Protein AF-A0A3S9MNZ0-F1 (afdb_monomer)

Sequence (68 aa):
MQRLLSDRRVSVMDSIIITRELLGAGLTALGDAKGIVLSSPSRTVERQRHEELVDALLDAVDQDAENG

Secondary structure (DSSP, 8-state):
-HHHHHHTHHHHHHHHHHHHHHHHS-TTHHHHHHHHHHH-TTHHHHHHHHHHHHHHHHHHHHHHHH--

Radius of gyration: 16.49 Å; Cα contacts (8 Å, |Δi|>4): 7; chains: 1; bounding box: 31×29×43 Å

Mean predicted aligned error: 11.49 Å

Organism: NCBI:txid2496836

Solvent-accessible surface area (backbone atoms only — not comparable to full-atom values): 3898 Å² total; per-residue (Å²): 114,71,66,67,49,58,78,35,41,64,63,52,50,51,52,51,50,52,52,52,50,25,62,70,71,35,96,53,45,47,58,52,53,49,50,53,59,72,68,37,77,76,40,57,60,58,47,53,55,48,50,58,53,48,52,56,48,51,56,50,53,53,53,54,66,76,74,110

Structure (mmCIF, N/CA/C/O backbone):
data_AF-A0A3S9MNZ0-F1
#
_entry.id   AF-A0A3S9MNZ0-F1
#
loop_
_atom_site.group_PDB
_atom_site.id
_atom_site.type_symbol
_atom_site.label_atom_id
_atom_site.label_alt_id
_atom_site.label_comp_id
_atom_site.label_asym_id
_atom_site.label_entity_id
_atom_site.label_seq_id
_atom_site.pdbx_PDB_ins_code
_atom_site.Cartn_x
_atom_site.Cartn_y
_atom_site.Cartn_z
_atom_site.occupancy
_atom_site.B_iso_or_equiv
_atom_site.auth_seq_id
_atom_site.auth_comp_id
_atom_site.auth_asym_id
_atom_site.auth_atom_id
_atom_site.pdbx_PDB_model_num
ATOM 1 N N . MET A 1 1 ? -12.582 -17.489 7.172 1.00 46.84 1 MET A N 1
ATOM 2 C CA . MET A 1 1 ? -11.351 -17.106 6.436 1.00 46.84 1 MET A CA 1
ATOM 3 C C . MET A 1 1 ? -11.216 -17.781 5.060 1.00 46.84 1 MET A C 1
ATOM 5 O O . MET A 1 1 ? -11.004 -17.078 4.082 1.00 46.84 1 MET A O 1
ATOM 9 N N . GLN A 1 2 ? -11.407 -19.104 4.926 1.00 49.72 2 GLN A N 1
ATOM 10 C CA . GLN A 1 2 ? -11.211 -19.824 3.646 1.00 49.72 2 GLN A CA 1
ATOM 11 C C . GLN A 1 2 ? -12.126 -19.394 2.474 1.00 49.72 2 GLN A C 1
ATOM 13 O O . GLN A 1 2 ? -11.679 -19.421 1.329 1.00 49.72 2 GLN A O 1
ATOM 18 N N . ARG A 1 3 ? -13.369 -18.948 2.724 1.00 55.06 3 ARG A N 1
ATOM 19 C CA . ARG A 1 3 ? -14.262 -18.401 1.673 1.00 55.06 3 ARG A CA 1
ATOM 20 C C . ARG A 1 3 ? -13.776 -17.060 1.116 1.00 55.06 3 ARG A C 1
ATOM 22 O O . ARG A 1 3 ? -13.652 -16.924 -0.091 1.00 55.06 3 ARG A O 1
ATOM 29 N N . LEU A 1 4 ? -13.384 -16.131 1.992 1.00 53.03 4 LEU A N 1
ATOM 30 C CA . LEU A 1 4 ? -12.832 -14.821 1.616 1.00 53.03 4 LEU A CA 1
ATOM 31 C C . LEU A 1 4 ? -11.567 -14.953 0.754 1.00 53.03 4 LEU A C 1
ATOM 33 O O . LEU A 1 4 ? -11.365 -14.193 -0.187 1.00 53.03 4 LEU A O 1
ATOM 37 N N . LEU A 1 5 ? -10.723 -15.937 1.077 1.00 51.16 5 LEU A N 1
ATOM 38 C CA . LEU A 1 5 ? -9.528 -16.256 0.300 1.00 51.16 5 LEU A CA 1
ATOM 39 C C . LEU A 1 5 ? -9.865 -16.929 -1.033 1.00 51.16 5 LEU A C 1
ATOM 41 O O . LEU A 1 5 ? -9.143 -16.713 -1.995 1.00 51.16 5 LEU A O 1
ATOM 45 N N . SER A 1 6 ? -10.945 -17.716 -1.107 1.00 57.88 6 SER A N 1
ATOM 46 C CA . SER A 1 6 ? -11.383 -18.386 -2.341 1.00 57.88 6 SER A CA 1
ATOM 47 C C . SER A 1 6 ? -11.957 -17.402 -3.360 1.00 57.88 6 SER A C 1
ATOM 49 O O . SER A 1 6 ? -11.581 -17.479 -4.524 1.00 57.88 6 SER A O 1
ATOM 51 N N . ASP A 1 7 ? -12.752 -16.424 -2.925 1.00 60.31 7 ASP A N 1
ATOM 52 C CA . ASP A 1 7 ? -13.264 -15.364 -3.811 1.00 60.31 7 ASP A CA 1
ATOM 53 C C . ASP A 1 7 ? -12.148 -14.416 -4.274 1.00 60.31 7 ASP A C 1
ATOM 55 O O . ASP A 1 7 ? -12.172 -13.891 -5.385 1.00 60.31 7 ASP A O 1
ATOM 59 N N . ARG A 1 8 ? -11.112 -14.238 -3.445 1.00 55.19 8 ARG A N 1
ATOM 60 C CA . ARG A 1 8 ? -9.908 -13.466 -3.783 1.00 55.19 8 ARG A CA 1
ATOM 61 C C . ARG A 1 8 ? -8.810 -14.290 -4.452 1.00 55.19 8 ARG A C 1
ATOM 63 O O . ARG A 1 8 ? -7.797 -13.700 -4.799 1.00 55.19 8 ARG A O 1
ATOM 70 N N . ARG A 1 9 ? -8.964 -15.607 -4.666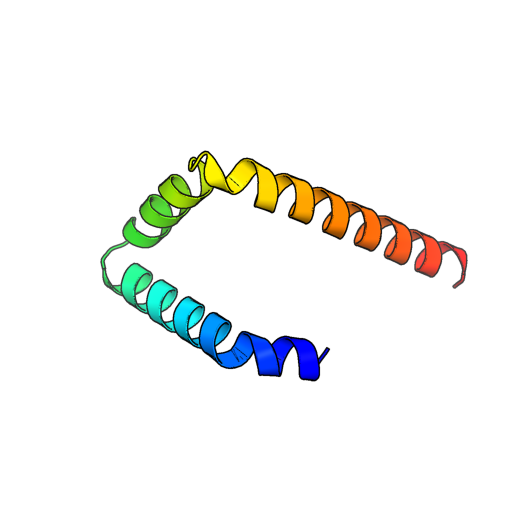 1.00 55.56 9 ARG A N 1
ATOM 71 C CA . ARG A 1 9 ? -7.876 -16.481 -5.167 1.00 55.56 9 ARG A CA 1
ATOM 72 C C . ARG A 1 9 ? -7.266 -15.975 -6.465 1.00 55.56 9 ARG A C 1
ATOM 74 O O . ARG A 1 9 ? -6.050 -16.006 -6.586 1.00 55.56 9 ARG A O 1
ATOM 81 N N . VAL A 1 10 ? -8.089 -15.503 -7.399 1.00 57.19 10 VAL A N 1
ATOM 82 C CA . VAL A 1 10 ? -7.607 -14.937 -8.669 1.00 57.19 10 VAL A CA 1
ATOM 83 C C . VA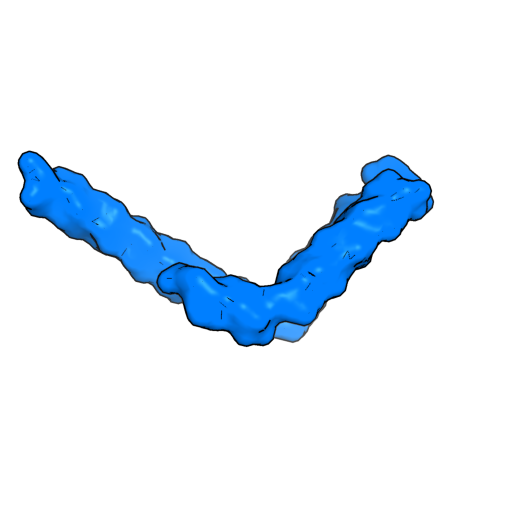L A 1 10 ? -6.762 -13.690 -8.389 1.00 57.19 10 VAL A C 1
ATOM 85 O O . VAL A 1 10 ? -5.588 -13.662 -8.728 1.00 57.19 10 VAL A O 1
ATOM 88 N N . SER A 1 11 ? -7.289 -12.750 -7.599 1.00 67.69 11 SER A N 1
ATOM 89 C CA . SER A 1 11 ? -6.578 -11.527 -7.192 1.00 67.69 11 SER A CA 1
ATOM 90 C C . SER A 1 11 ? -5.293 -11.789 -6.384 1.00 67.69 11 SER A C 1
ATOM 92 O O . SER A 1 11 ? -4.306 -11.068 -6.541 1.00 67.69 11 SER A O 1
ATOM 94 N N . VAL A 1 12 ? -5.268 -12.822 -5.536 1.00 72.31 12 VAL A N 1
ATOM 95 C CA . VAL A 1 12 ? -4.082 -13.217 -4.760 1.00 72.31 12 VAL A CA 1
ATOM 96 C C . VAL A 1 12 ? -3.026 -13.841 -5.670 1.00 72.31 12 VAL A C 1
ATOM 98 O O . VAL A 1 12 ? -1.851 -13.506 -5.539 1.00 72.31 12 VAL A O 1
ATOM 101 N N . MET A 1 13 ? -3.422 -14.709 -6.605 1.00 75.38 13 MET A N 1
ATOM 102 C CA . MET A 1 13 ? -2.492 -15.307 -7.570 1.00 75.38 13 MET A CA 1
ATOM 103 C C . MET A 1 13 ? -1.896 -14.243 -8.492 1.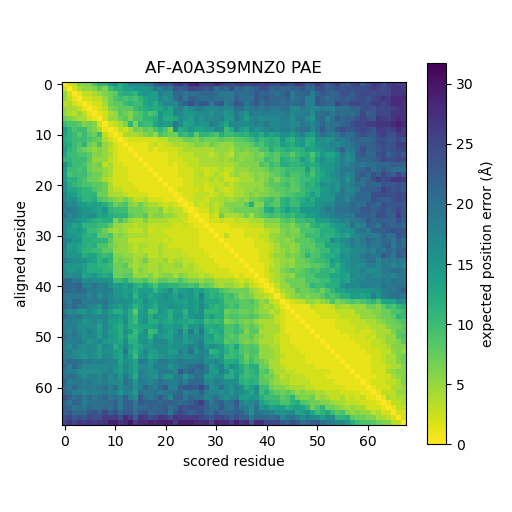00 75.38 13 MET A C 1
ATOM 105 O O . MET A 1 13 ? -0.680 -14.228 -8.668 1.00 75.38 13 MET A O 1
ATOM 109 N N . ASP A 1 14 ? -2.708 -13.303 -8.976 1.00 74.88 14 ASP A N 1
ATOM 110 C CA . ASP A 1 14 ? -2.235 -12.168 -9.773 1.00 74.88 14 ASP A CA 1
ATOM 111 C C . ASP A 1 14 ? -1.231 -11.320 -8.980 1.00 74.88 14 ASP A C 1
ATOM 113 O O . ASP A 1 14 ? -0.158 -10.991 -9.479 1.00 74.88 14 ASP A O 1
ATOM 117 N N . SER A 1 15 ? -1.514 -11.050 -7.701 1.00 77.44 15 SER A N 1
ATOM 118 C CA . SER A 1 15 ? -0.598 -10.307 -6.822 1.00 77.44 15 SER A CA 1
ATOM 119 C C . SER A 1 15 ? 0.742 -11.028 -6.625 1.00 77.44 15 SER A C 1
ATOM 121 O O . SER A 1 15 ? 1.797 -10.388 -6.598 1.00 77.44 15 SER A O 1
ATOM 123 N N . ILE A 1 16 ? 0.725 -12.362 -6.510 1.00 79.50 16 ILE A N 1
ATOM 124 C CA . ILE A 1 16 ? 1.936 -13.190 -6.394 1.00 79.50 16 ILE A CA 1
ATOM 125 C C . ILE A 1 16 ? 2.735 -13.166 -7.702 1.00 79.50 16 ILE A C 1
ATOM 127 O O . ILE A 1 16 ? 3.956 -12.999 -7.660 1.00 79.50 16 ILE A O 1
ATOM 131 N N . ILE A 1 17 ? 2.064 -13.313 -8.848 1.00 82.44 17 ILE A N 1
ATOM 132 C CA . ILE A 1 17 ? 2.696 -13.290 -10.175 1.00 82.44 17 ILE A CA 1
ATOM 133 C C . ILE A 1 17 ? 3.350 -11.927 -10.415 1.00 82.44 17 ILE A C 1
ATOM 135 O O . ILE A 1 17 ? 4.552 -11.880 -10.666 1.00 82.44 17 ILE A O 1
ATOM 139 N N . ILE A 1 18 ? 2.611 -10.833 -10.211 1.00 82.12 18 ILE A N 1
ATOM 140 C CA . ILE A 1 18 ? 3.112 -9.459 -10.371 1.00 82.12 18 ILE A CA 1
ATOM 141 C C . ILE A 1 18 ? 4.314 -9.208 -9.454 1.00 82.12 18 ILE A C 1
ATOM 143 O O . ILE A 1 18 ? 5.333 -8.676 -9.886 1.00 82.12 18 ILE A O 1
ATOM 147 N N . THR A 1 19 ? 4.242 -9.630 -8.188 1.00 82.25 19 THR A N 1
ATOM 148 C CA . THR A 1 19 ? 5.366 -9.456 -7.252 1.00 82.25 19 THR A CA 1
ATOM 149 C C . THR A 1 19 ? 6.599 -10.235 -7.714 1.00 82.25 19 THR A C 1
ATOM 151 O O . THR A 1 19 ? 7.714 -9.723 -7.634 1.00 82.25 19 THR A O 1
ATOM 154 N N . ARG A 1 20 ? 6.423 -11.456 -8.233 1.00 83.94 20 ARG A N 1
ATOM 155 C CA . ARG A 1 20 ? 7.524 -12.279 -8.752 1.00 83.94 20 ARG A CA 1
ATOM 156 C C . ARG A 1 20 ? 8.152 -11.679 -10.007 1.00 83.94 20 ARG A C 1
ATOM 158 O O . ARG A 1 20 ? 9.374 -11.695 -10.127 1.00 83.94 20 ARG A O 1
ATOM 165 N N . GLU A 1 21 ? 7.339 -11.152 -10.914 1.00 87.31 21 GLU A N 1
ATOM 166 C CA . GLU A 1 21 ? 7.811 -10.443 -12.106 1.00 87.31 21 GLU A CA 1
ATOM 167 C C . GLU A 1 21 ? 8.613 -9.200 -11.717 1.00 87.31 21 GLU A C 1
ATOM 169 O O . GLU A 1 21 ? 9.728 -9.020 -12.199 1.00 87.31 21 GLU A O 1
ATOM 174 N N . LEU A 1 22 ? 8.113 -8.403 -10.769 1.00 86.81 22 LEU A N 1
ATOM 175 C CA . LEU A 1 22 ? 8.811 -7.217 -10.267 1.00 86.81 22 LEU A CA 1
ATOM 176 C C . LEU A 1 22 ? 10.120 -7.559 -9.547 1.00 86.81 22 LEU A C 1
ATOM 178 O O . LEU A 1 22 ? 11.105 -6.845 -9.709 1.00 86.81 22 LEU A O 1
ATOM 182 N N . LEU A 1 23 ? 10.168 -8.662 -8.795 1.00 87.62 23 LEU A N 1
ATOM 183 C CA . LEU A 1 23 ? 11.412 -9.156 -8.193 1.00 87.62 23 LEU A CA 1
ATOM 184 C C . LEU A 1 23 ? 12.431 -9.612 -9.251 1.00 87.62 23 LEU A C 1
ATOM 186 O O . LEU A 1 23 ? 13.634 -9.484 -9.032 1.00 87.62 23 LEU A O 1
ATOM 190 N N . GLY A 1 24 ? 11.964 -10.133 -10.390 1.00 86.50 24 GLY A N 1
ATOM 191 C CA . GLY A 1 24 ? 12.810 -10.517 -11.524 1.00 86.50 24 GLY A CA 1
ATOM 192 C C . GLY A 1 24 ? 13.217 -9.353 -12.436 1.00 86.50 24 GLY A C 1
ATOM 193 O O . GLY A 1 24 ? 14.222 -9.457 -13.134 1.00 86.50 24 GLY A O 1
ATOM 194 N N . ALA A 1 25 ? 12.470 -8.246 -12.423 1.00 85.44 25 ALA A N 1
ATOM 195 C CA . ALA A 1 25 ? 12.673 -7.087 -13.296 1.00 85.44 25 ALA A CA 1
ATOM 196 C C . ALA A 1 25 ? 13.813 -6.151 -12.848 1.00 85.44 25 ALA A C 1
ATOM 198 O O . ALA A 1 25 ? 14.226 -5.277 -13.609 1.00 85.44 25 ALA A O 1
ATOM 199 N N . GLY A 1 26 ? 14.334 -6.323 -11.631 1.00 86.81 26 GLY A N 1
ATOM 200 C CA . GLY A 1 26 ? 15.462 -5.554 -11.104 1.00 86.81 26 GLY A CA 1
ATOM 201 C C . GLY A 1 26 ? 15.313 -5.237 -9.619 1.00 86.81 26 GLY A C 1
ATOM 202 O O . GLY A 1 26 ? 14.210 -5.228 -9.078 1.00 86.81 26 GLY A O 1
ATOM 203 N N . LEU A 1 27 ? 16.434 -4.943 -8.952 1.00 85.38 27 LEU A N 1
ATOM 204 C CA . LEU A 1 27 ? 16.489 -4.759 -7.493 1.00 85.38 27 LEU A CA 1
ATOM 205 C C . LEU A 1 27 ? 15.557 -3.654 -6.965 1.00 85.38 27 LEU A C 1
ATOM 207 O O . LEU A 1 27 ? 15.109 -3.740 -5.824 1.00 85.38 27 LEU A O 1
ATOM 211 N N . THR A 1 28 ? 15.255 -2.633 -7.771 1.00 90.00 28 THR A N 1
ATOM 212 C CA . THR A 1 28 ? 14.395 -1.510 -7.363 1.00 90.00 28 THR A CA 1
ATOM 213 C C . THR A 1 28 ? 12.966 -1.616 -7.874 1.00 90.00 28 THR A C 1
ATOM 215 O O .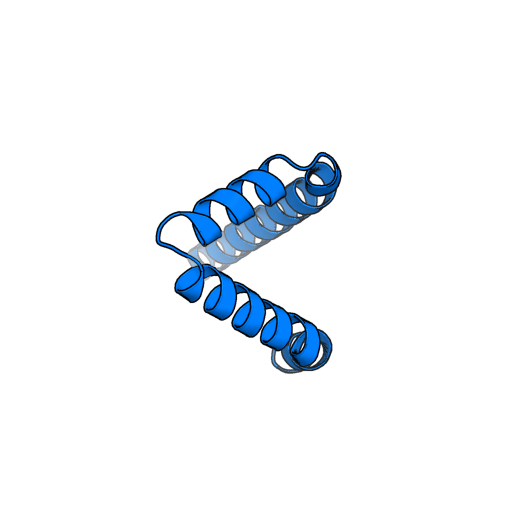 THR A 1 28 ? 12.095 -0.965 -7.311 1.00 90.00 28 THR A O 1
ATOM 218 N N . ALA A 1 29 ? 12.680 -2.464 -8.868 1.00 86.75 29 ALA A N 1
ATOM 219 C CA . ALA A 1 29 ? 11.405 -2.452 -9.589 1.00 86.75 29 ALA A CA 1
ATOM 220 C C . ALA A 1 29 ? 10.192 -2.680 -8.669 1.00 86.75 29 ALA A C 1
ATOM 222 O O . ALA A 1 29 ? 9.177 -1.993 -8.785 1.00 86.75 29 ALA A O 1
ATOM 223 N N . LEU A 1 30 ? 10.313 -3.588 -7.695 1.00 86.50 30 LEU A N 1
ATOM 224 C CA . LEU A 1 30 ? 9.278 -3.782 -6.675 1.00 86.50 30 LEU A CA 1
ATOM 225 C C . LEU A 1 30 ? 9.129 -2.560 -5.750 1.00 86.50 30 LEU A C 1
ATOM 227 O O . LEU A 1 30 ? 8.014 -2.200 -5.373 1.00 86.50 30 LEU A O 1
ATOM 231 N N . GLY A 1 31 ? 10.243 -1.923 -5.382 1.00 86.56 31 GLY A N 1
ATOM 232 C CA . GLY A 1 31 ? 10.255 -0.707 -4.566 1.00 86.56 31 GLY A CA 1
ATOM 233 C C . GLY A 1 31 ? 9.606 0.479 -5.280 1.00 86.56 31 GLY A C 1
ATOM 234 O O . GLY A 1 31 ? 8.774 1.167 -4.689 1.00 86.56 31 GLY A O 1
ATOM 235 N N . ASP A 1 32 ? 9.913 0.655 -6.563 1.00 87.44 32 ASP A N 1
ATOM 236 C CA . ASP A 1 32 ? 9.376 1.715 -7.417 1.00 87.44 32 ASP A CA 1
ATOM 237 C C . ASP A 1 32 ? 7.866 1.526 -7.634 1.00 87.44 32 ASP A C 1
ATOM 239 O O . ASP A 1 32 ? 7.076 2.447 -7.406 1.00 87.44 32 ASP A O 1
ATOM 243 N N . ALA A 1 33 ? 7.435 0.299 -7.954 1.00 84.69 33 ALA A N 1
ATOM 244 C CA . ALA A 1 33 ? 6.018 -0.048 -8.068 1.00 84.69 33 ALA A CA 1
ATOM 245 C C . ALA A 1 33 ? 5.257 0.201 -6.754 1.00 84.69 33 ALA A C 1
ATOM 247 O O . ALA A 1 33 ? 4.177 0.798 -6.751 1.00 84.69 33 ALA A O 1
ATOM 248 N N . LYS A 1 34 ? 5.844 -0.191 -5.614 1.00 83.81 34 LYS A N 1
ATOM 249 C CA . LYS A 1 34 ? 5.292 0.094 -4.283 1.00 83.81 34 LYS A CA 1
ATOM 250 C C . LYS A 1 34 ? 5.164 1.602 -4.042 1.00 83.81 34 LYS A C 1
ATOM 252 O O . LYS A 1 34 ? 4.136 2.031 -3.520 1.00 83.81 34 LYS A O 1
ATOM 257 N N . GLY A 1 35 ? 6.162 2.398 -4.424 1.00 84.00 35 GLY A N 1
ATOM 258 C CA . GLY A 1 35 ? 6.141 3.860 -4.302 1.00 84.00 35 GLY A CA 1
ATOM 259 C C . GLY A 1 35 ? 5.014 4.514 -5.107 1.00 84.00 35 GLY A C 1
ATOM 260 O O . GLY A 1 35 ? 4.300 5.375 -4.588 1.00 84.00 35 GLY A O 1
ATOM 261 N N . ILE A 1 36 ? 4.786 4.053 -6.339 1.00 82.56 36 ILE A N 1
ATOM 262 C CA . ILE A 1 36 ? 3.695 4.533 -7.203 1.00 82.56 36 ILE A CA 1
ATOM 263 C C . ILE A 1 36 ? 2.331 4.195 -6.590 1.00 82.56 36 ILE A C 1
ATOM 265 O O . ILE A 1 36 ? 1.472 5.064 -6.458 1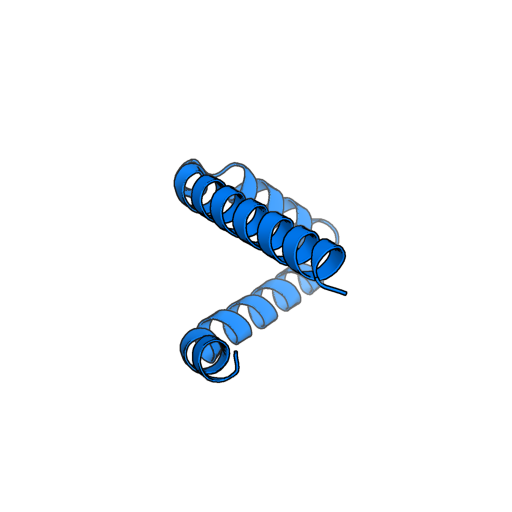.00 82.56 36 ILE A O 1
ATOM 269 N N . VAL A 1 37 ? 2.140 2.954 -6.137 1.00 78.31 37 VAL A N 1
ATOM 270 C CA . VAL A 1 37 ? 0.881 2.535 -5.500 1.00 78.31 37 VAL A CA 1
ATOM 271 C C . VAL A 1 37 ? 0.637 3.293 -4.192 1.00 78.31 37 VAL A C 1
ATOM 273 O O . VAL A 1 37 ? -0.497 3.666 -3.904 1.00 78.31 37 VAL A O 1
ATOM 276 N N . LEU A 1 38 ? 1.680 3.532 -3.389 1.00 77.06 38 LEU A N 1
ATOM 277 C CA . LEU A 1 38 ? 1.602 4.288 -2.130 1.00 77.06 38 LEU A CA 1
ATOM 278 C C . LEU A 1 38 ? 1.267 5.767 -2.324 1.00 77.06 38 LEU A C 1
ATOM 280 O O . LEU A 1 38 ? 0.593 6.335 -1.469 1.00 77.06 38 LEU A O 1
ATOM 284 N N . SER A 1 39 ? 1.732 6.373 -3.415 1.00 78.56 39 SER A N 1
ATOM 285 C CA . SER A 1 39 ? 1.514 7.791 -3.723 1.00 78.56 39 SER A CA 1
ATOM 286 C C . SER A 1 39 ? 0.252 8.061 -4.549 1.00 78.56 39 SER A C 1
ATOM 288 O O . SER A 1 39 ? -0.126 9.220 -4.715 1.00 78.56 39 SER A O 1
ATOM 290 N N . SER A 1 40 ? -0.422 7.016 -5.045 1.00 77.88 40 SER A N 1
ATOM 291 C CA . SER A 1 40 ? -1.633 7.171 -5.850 1.00 77.88 40 SER A CA 1
ATOM 292 C C . SER A 1 40 ? -2.771 7.835 -5.055 1.00 77.88 40 SER A C 1
ATOM 294 O O . SER A 1 40 ? -3.127 7.338 -3.983 1.00 77.88 40 SER A O 1
ATOM 296 N N . PRO A 1 41 ? -3.426 8.884 -5.594 1.00 65.75 41 PRO A N 1
ATOM 297 C CA . PRO A 1 41 ? -4.574 9.539 -4.961 1.00 65.75 41 PRO A CA 1
ATOM 298 C C . PRO A 1 41 ? -5.738 8.589 -4.665 1.00 65.75 41 PRO A C 1
ATOM 300 O O . PRO A 1 41 ? -6.443 8.769 -3.668 1.00 65.75 41 PRO A O 1
ATOM 303 N N . SER A 1 42 ? -5.911 7.556 -5.502 1.00 67.38 42 SER A N 1
ATOM 304 C CA . SER A 1 42 ? -6.937 6.524 -5.319 1.00 67.38 42 SER A CA 1
ATOM 305 C C . SER A 1 42 ? -6.801 5.822 -3.969 1.00 67.38 42 SER A C 1
ATOM 307 O O . SER A 1 42 ? -7.818 5.593 -3.326 1.00 67.38 42 SER A O 1
ATOM 309 N N . ARG A 1 43 ? -5.563 5.656 -3.476 1.00 65.94 43 ARG A N 1
ATOM 310 C CA . ARG A 1 43 ? -5.224 5.000 -2.206 1.00 65.94 43 ARG A CA 1
ATOM 311 C C . ARG A 1 43 ? -5.773 5.706 -0.965 1.00 65.94 43 ARG A C 1
ATOM 313 O O . ARG A 1 43 ? -5.655 5.175 0.131 1.00 65.94 43 ARG A O 1
ATOM 320 N N . THR A 1 44 ? -6.353 6.898 -1.081 1.00 68.50 44 THR A N 1
ATOM 321 C CA . THR A 1 44 ? -6.962 7.576 0.076 1.00 68.50 44 THR A CA 1
ATOM 322 C C . THR A 1 44 ? -8.100 6.736 0.665 1.00 68.50 44 THR A C 1
ATOM 324 O O . THR A 1 44 ? -8.198 6.613 1.883 1.00 68.50 44 THR A O 1
ATOM 327 N N . VAL A 1 45 ? -8.895 6.088 -0.194 1.00 75.25 45 VAL A N 1
ATOM 328 C CA . VAL A 1 45 ? -10.010 5.224 0.221 1.00 75.25 45 VAL A CA 1
ATOM 329 C C . VAL A 1 45 ? -9.497 3.895 0.776 1.00 75.25 45 VAL A C 1
ATOM 331 O O . VAL A 1 45 ? -9.941 3.458 1.836 1.00 75.25 45 VAL A O 1
ATOM 334 N N . GLU A 1 46 ? -8.532 3.252 0.110 1.00 74.25 46 GLU A N 1
ATOM 335 C CA . GLU A 1 46 ? -7.936 2.013 0.623 1.00 74.25 46 GLU A CA 1
ATOM 336 C C . GLU A 1 46 ? -7.148 2.240 1.915 1.00 74.25 46 GLU A C 1
ATOM 338 O O . GLU A 1 46 ? -7.131 1.355 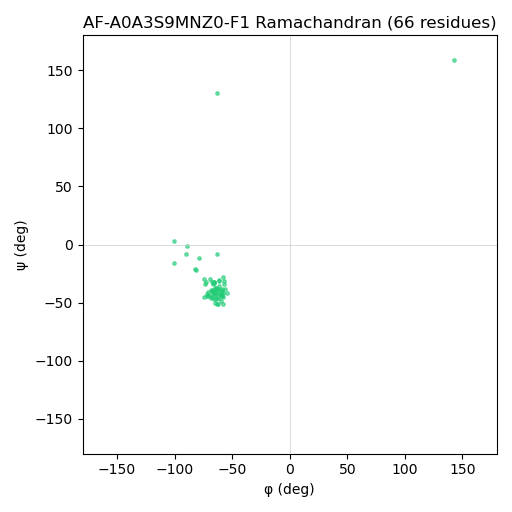2.766 1.00 74.25 46 GLU A O 1
ATOM 343 N N . ARG A 1 47 ? -6.518 3.409 2.085 1.00 74.62 47 ARG A N 1
ATOM 344 C CA . ARG A 1 47 ? -5.843 3.795 3.330 1.00 74.62 47 ARG A CA 1
ATOM 345 C C . ARG A 1 47 ? -6.850 3.941 4.463 1.00 74.62 47 ARG A C 1
ATOM 347 O O . ARG A 1 47 ? -6.649 3.307 5.488 1.00 74.62 47 ARG A O 1
ATOM 354 N N . GLN A 1 48 ? -7.933 4.688 4.256 1.00 80.81 48 GLN A N 1
ATOM 355 C CA . GLN A 1 48 ? -8.977 4.846 5.272 1.00 80.81 48 GLN A CA 1
ATOM 356 C C . GLN A 1 48 ? -9.573 3.490 5.672 1.00 80.81 48 GLN A C 1
ATOM 358 O O . GLN A 1 48 ? -9.681 3.165 6.848 1.00 80.81 48 GLN A O 1
ATOM 363 N N . ARG A 1 49 ? -9.863 2.634 4.688 1.00 79.88 49 ARG A N 1
ATOM 364 C CA . ARG A 1 49 ? -10.362 1.281 4.951 1.00 79.88 49 ARG A CA 1
ATOM 365 C C . ARG A 1 49 ? -9.336 0.392 5.661 1.00 79.88 49 ARG A C 1
ATOM 367 O O . ARG A 1 49 ? -9.714 -0.515 6.395 1.00 79.88 49 ARG A O 1
ATOM 374 N N . HIS A 1 50 ? -8.046 0.592 5.399 1.00 79.81 50 HIS A N 1
ATOM 375 C CA . HIS A 1 50 ? -6.980 -0.117 6.098 1.00 79.81 50 HIS A CA 1
ATOM 376 C C . HIS A 1 50 ? -6.888 0.320 7.561 1.00 79.81 50 HIS A C 1
ATOM 378 O O . HIS A 1 50 ? -6.781 -0.552 8.414 1.00 79.81 50 HIS A O 1
ATOM 384 N N . GLU A 1 51 ? -6.977 1.622 7.838 1.00 83.62 51 GLU A N 1
ATOM 385 C CA . GLU A 1 51 ? -7.006 2.181 9.196 1.00 83.62 51 GLU A CA 1
ATOM 386 C C . GLU A 1 51 ? -8.185 1.598 9.992 1.00 83.62 51 GLU A C 1
ATOM 388 O O . GLU A 1 51 ? -7.961 0.965 11.016 1.00 83.62 51 GLU A O 1
ATOM 393 N N . GLU A 1 52 ? -9.404 1.633 9.440 1.00 86.44 52 GLU A N 1
ATOM 394 C CA . GLU A 1 52 ? -10.600 1.044 10.074 1.00 86.44 52 GLU A CA 1
ATOM 395 C C . GLU A 1 52 ? -10.440 -0.455 10.399 1.00 86.44 52 GLU A C 1
A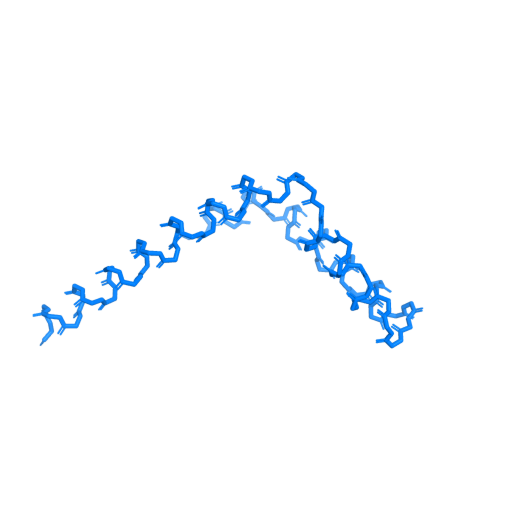TOM 397 O O . GLU A 1 52 ? -10.909 -0.937 11.430 1.00 86.44 52 GLU A O 1
ATOM 402 N N . LEU A 1 53 ? -9.785 -1.218 9.516 1.00 82.69 53 LEU A N 1
ATOM 403 C CA . LEU A 1 53 ? -9.537 -2.648 9.729 1.00 82.69 53 LEU A CA 1
ATOM 404 C C . LEU A 1 53 ? -8.452 -2.915 10.777 1.00 82.69 53 LEU A C 1
ATOM 406 O O . LEU A 1 53 ? -8.522 -3.935 11.461 1.00 82.69 53 LEU A O 1
ATOM 410 N N . VAL A 1 54 ? -7.436 -2.054 10.857 1.00 87.06 54 VAL A N 1
ATOM 411 C CA . VAL A 1 54 ? -6.368 -2.156 11.857 1.00 87.06 54 VAL A CA 1
ATOM 412 C C . VAL A 1 54 ? -6.911 -1.793 13.232 1.00 87.06 54 VAL A C 1
ATOM 414 O O . VAL A 1 54 ? -6.671 -2.549 14.166 1.00 87.06 54 VAL A O 1
ATOM 417 N N . ASP A 1 55 ? -7.698 -0.726 13.338 1.00 89.88 55 ASP A N 1
ATOM 418 C CA . ASP A 1 55 ? -8.325 -0.318 14.597 1.00 89.88 55 ASP A CA 1
ATOM 419 C C . ASP A 1 55 ? -9.241 -1.429 15.129 1.00 89.88 55 ASP A C 1
ATOM 421 O O . ASP A 1 55 ? -9.077 -1.883 16.256 1.00 89.88 55 ASP A O 1
ATOM 425 N N . ALA A 1 56 ? -10.108 -1.989 14.276 1.00 87.56 56 ALA A N 1
ATOM 426 C CA . ALA A 1 56 ? -10.969 -3.109 14.662 1.00 87.56 56 ALA A CA 1
ATOM 427 C C . ALA A 1 56 ? -10.189 -4.371 15.079 1.00 87.56 56 ALA A C 1
ATOM 429 O O . ALA A 1 56 ? -10.671 -5.163 15.889 1.00 87.56 56 ALA A O 1
ATOM 430 N N . LEU A 1 57 ? -9.002 -4.595 14.504 1.00 87.56 57 LEU A N 1
ATOM 431 C CA . LEU A 1 57 ? -8.132 -5.703 14.894 1.00 87.56 57 LEU A CA 1
ATOM 432 C C . LEU A 1 57 ? -7.497 -5.453 16.263 1.00 87.56 57 LEU A C 1
ATOM 434 O O . LEU A 1 57 ? -7.443 -6.379 17.066 1.00 87.56 57 LEU A O 1
ATOM 438 N N . LEU A 1 58 ? -7.007 -4.237 16.511 1.00 89.56 58 LEU A N 1
ATOM 439 C CA . LEU A 1 58 ? -6.407 -3.861 17.790 1.00 89.56 58 LEU A CA 1
ATOM 440 C C . LEU A 1 58 ? -7.439 -3.952 18.915 1.00 89.56 58 LEU A C 1
ATOM 442 O O . LEU A 1 58 ? -7.178 -4.627 19.904 1.00 89.56 58 LEU A O 1
ATOM 446 N N . ASP A 1 59 ? -8.643 -3.421 18.696 1.00 89.62 59 ASP A N 1
ATOM 447 C CA . ASP A 1 59 ? -9.745 -3.517 19.656 1.00 89.62 59 ASP A CA 1
ATOM 448 C C . ASP A 1 59 ? -10.093 -4.977 19.990 1.00 89.62 59 ASP A C 1
ATOM 450 O O . ASP A 1 59 ? -10.332 -5.317 21.147 1.00 89.62 59 ASP A O 1
ATOM 454 N N . ALA A 1 60 ? -10.114 -5.86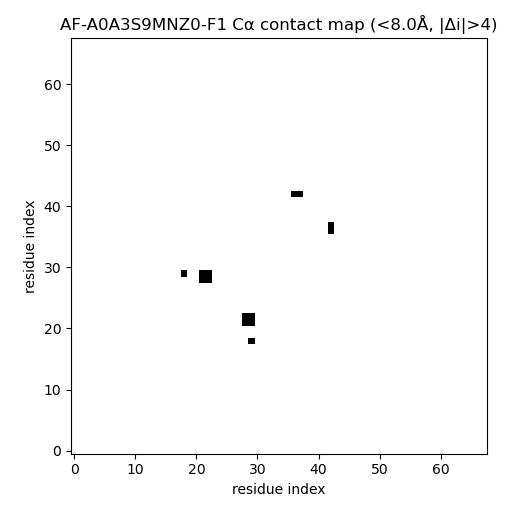4 18.989 1.00 86.06 60 ALA A N 1
ATOM 455 C CA 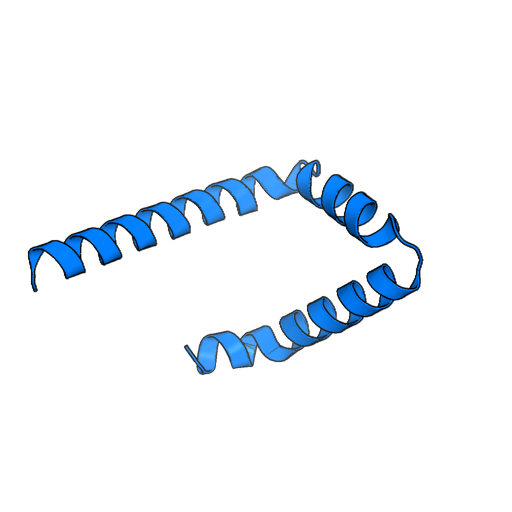. ALA A 1 60 ? -10.389 -7.284 19.205 1.00 86.06 60 ALA A CA 1
ATOM 456 C C . ALA A 1 60 ? -9.262 -7.989 19.981 1.00 86.06 60 ALA A C 1
ATOM 458 O O . ALA A 1 60 ? -9.538 -8.830 20.832 1.00 86.06 60 ALA A O 1
ATOM 459 N N . VAL A 1 61 ? -8.002 -7.642 19.702 1.00 88.38 61 VAL A N 1
ATOM 460 C CA . VAL A 1 61 ? -6.837 -8.181 20.422 1.00 88.38 61 VAL A CA 1
ATOM 461 C C . VAL A 1 61 ? -6.833 -7.720 21.879 1.00 88.38 61 VAL A C 1
ATOM 463 O O . VAL A 1 61 ? -6.567 -8.529 22.766 1.00 88.38 61 VAL A O 1
ATOM 466 N N . ASP A 1 62 ? -7.166 -6.455 22.131 1.00 86.19 62 ASP A N 1
ATOM 467 C CA . ASP A 1 62 ? -7.244 -5.905 23.484 1.00 86.19 62 ASP A CA 1
ATOM 468 C C . ASP A 1 62 ? -8.407 -6.539 24.269 1.00 86.19 62 ASP A C 1
ATOM 470 O O . ASP A 1 62 ? -8.234 -6.939 25.419 1.00 86.19 62 ASP A O 1
ATOM 474 N N . GLN A 1 63 ? -9.563 -6.757 23.630 1.00 77.62 63 GLN A N 1
ATOM 475 C CA . GLN A 1 63 ? -10.689 -7.486 24.232 1.00 77.62 63 GLN A CA 1
ATOM 476 C C . GLN A 1 63 ? -10.360 -8.954 24.540 1.00 77.62 63 GLN A C 1
ATOM 478 O O . GLN A 1 63 ? -10.808 -9.477 25.561 1.00 77.62 63 GLN A O 1
ATOM 483 N N . ASP A 1 64 ? -9.591 -9.633 23.689 1.00 77.88 64 ASP A N 1
ATOM 484 C CA . ASP A 1 64 ? -9.124 -10.998 23.961 1.00 77.88 64 ASP A CA 1
ATOM 485 C C . ASP A 1 64 ? -8.122 -11.029 25.130 1.00 77.88 64 ASP A C 1
ATOM 487 O O . ASP A 1 64 ? -8.103 -11.992 25.897 1.00 77.88 64 ASP A O 1
ATOM 491 N N . ALA A 1 65 ? -7.317 -9.974 25.305 1.00 72.31 65 ALA A N 1
ATOM 492 C CA . ALA A 1 65 ? -6.369 -9.849 26.412 1.00 72.31 65 ALA A CA 1
ATOM 493 C C . ALA A 1 65 ? -7.040 -9.527 27.762 1.00 72.31 65 ALA A C 1
ATOM 495 O O . ALA A 1 65 ? -6.521 -9.927 28.803 1.00 72.31 65 ALA A O 1
ATOM 496 N N . GLU A 1 66 ? -8.181 -8.831 27.763 1.00 68.81 66 GLU A N 1
ATOM 497 C CA . GLU A 1 66 ? -8.961 -8.532 28.976 1.00 68.81 66 GLU A CA 1
ATOM 498 C C . GLU A 1 66 ? -9.879 -9.687 29.419 1.00 68.81 66 GLU A C 1
ATOM 500 O O . GLU A 1 66 ? -10.270 -9.751 30.586 1.00 68.81 66 GLU A O 1
ATOM 505 N N . ASN A 1 67 ? -10.220 -10.606 28.508 1.00 63.25 67 ASN A N 1
ATOM 506 C CA . ASN A 1 67 ? -11.118 -11.741 28.762 1.00 63.25 67 ASN A CA 1
ATOM 507 C C . ASN A 1 67 ? -10.398 -13.089 28.996 1.00 63.25 67 ASN A C 1
ATOM 509 O O . ASN A 1 67 ? -11.074 -14.113 29.145 1.00 63.25 67 ASN A O 1
ATOM 513 N N . GLY A 1 68 ? -9.060 -13.106 29.006 1.00 51.66 68 GLY A N 1
ATOM 514 C CA . GLY A 1 68 ? -8.214 -14.279 29.291 1.00 51.66 68 GLY A CA 1
ATOM 515 C C . GLY A 1 68 ? -7.643 -14.281 30.703 1.00 51.66 68 GLY A C 1
ATOM 516 O O . GLY A 1 68 ? -7.531 -15.390 31.274 1.00 51.66 68 GLY A O 1
#

pLDDT: mean 76.44, std 11.89, range [46.84, 90.0]

Foldseek 3Di:
DVVVCVVCVVVVVVVVVVCVVQVVVDPCSNVVVVVCVVPDPVCVVVVVVVVVVVVVVVVVVVVVVVVD